Protein AF-A0A328Z1I6-F1 (afdb_monomer_lite)

Sequence (70 aa):
MKKVFCVVVGALAGVVLATLLASGFNHWYTERHVRSDDDSNILVGYYLFGFFPAGLLAGGYAGYRIARRR

Secondary structure (DSSP, 8-state):
-HHHHHHHHHHHHHHHHHHHHHHHHHHHHHHHH--SHHHHHHHHHIIIIIIHHHHHHHHHHHHHHHHHH-

Foldseek 3Di:
DQLVVLLVVLLVVLQVVLVVVLVVVCVVCCVPPDPDVVVVVVSVVCSPPPSNVRSNVRSSVVSNVVSVVD

pLDDT: mean 92.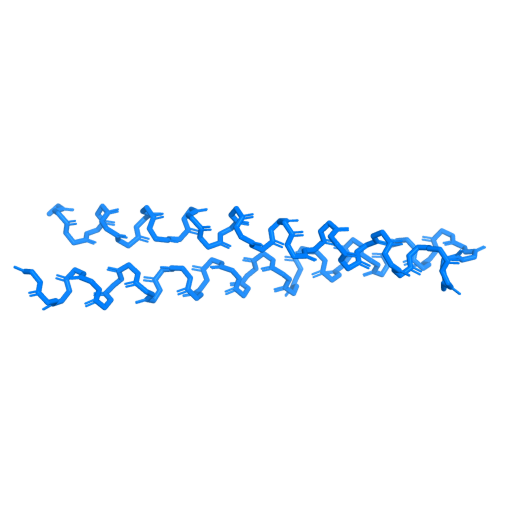37, std 4.94, range [68.75, 97.31]

Radius of gyration: 15.19 Å; chains: 1; bounding box: 35×12×44 Å

Structure (mmCIF, N/CA/C/O backbone):
data_AF-A0A328Z1I6-F1
#
_entry.id   AF-A0A328Z1I6-F1
#
loop_
_atom_site.group_PDB
_atom_site.id
_atom_site.type_symbol
_atom_site.label_atom_id
_atom_site.label_alt_id
_atom_site.label_comp_id
_atom_site.label_asym_id
_atom_site.label_entity_id
_atom_site.label_seq_id
_atom_site.pdbx_PDB_ins_code
_atom_site.Cartn_x
_atom_site.Cartn_y
_atom_site.Cartn_z
_atom_site.occupancy
_atom_site.B_iso_or_equiv
_atom_site.auth_seq_id
_atom_site.auth_comp_id
_atom_site.auth_asym_id
_atom_site.auth_atom_id
_atom_site.pdbx_PDB_model_num
ATOM 1 N N . MET A 1 1 ? -18.173 4.619 17.923 1.00 68.75 1 MET A N 1
ATOM 2 C CA . MET A 1 1 ? -17.134 5.518 17.362 1.00 68.75 1 MET A CA 1
ATOM 3 C C . MET A 1 1 ? -15.704 5.000 17.542 1.00 68.75 1 MET A C 1
ATOM 5 O O . MET A 1 1 ? -14.993 4.928 16.553 1.00 68.75 1 MET A O 1
ATOM 9 N N . LYS A 1 2 ? -15.281 4.562 18.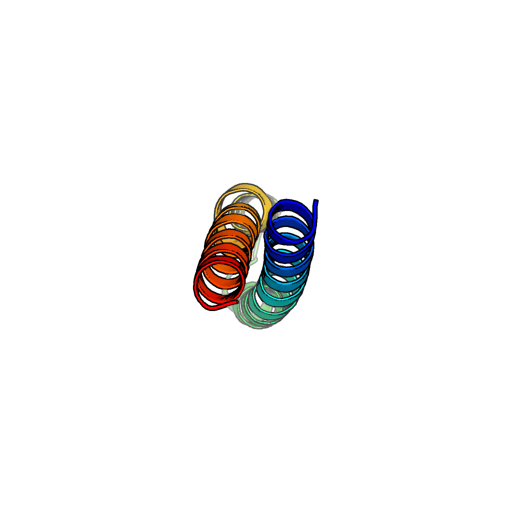742 1.00 83.00 2 LYS A N 1
ATOM 10 C CA . LYS A 1 2 ? -13.893 4.107 19.001 1.00 83.00 2 LYS A CA 1
ATOM 11 C C . LYS A 1 2 ? -13.387 3.001 18.053 1.00 83.00 2 LYS A C 1
ATOM 13 O O . LYS A 1 2 ? -12.254 3.064 17.596 1.00 83.00 2 LYS A O 1
ATOM 18 N N . LYS A 1 3 ? -14.240 2.029 17.699 1.00 88.06 3 LYS A N 1
ATOM 19 C CA . LYS A 1 3 ? -13.870 0.926 16.790 1.00 88.06 3 LYS A CA 1
ATOM 20 C C . LYS A 1 3 ? -13.589 1.397 15.362 1.00 88.06 3 LYS A C 1
ATOM 22 O O . LYS A 1 3 ? -12.579 1.016 14.789 1.00 88.06 3 LYS A O 1
ATOM 27 N N . VAL A 1 4 ? -14.455 2.261 14.827 1.00 92.38 4 VAL A N 1
ATOM 28 C CA . VAL A 1 4 ? -14.284 2.859 13.493 1.00 92.38 4 VAL A CA 1
ATOM 29 C C . VAL A 1 4 ? -12.997 3.679 13.453 1.00 92.38 4 VAL A C 1
ATOM 31 O O . VAL A 1 4 ? -12.205 3.514 12.536 1.00 92.38 4 VAL A O 1
ATOM 34 N N . PHE A 1 5 ? -12.730 4.469 14.497 1.00 93.94 5 PHE A N 1
ATOM 35 C CA . PHE A 1 5 ? -11.492 5.241 14.604 1.00 93.94 5 PHE A CA 1
ATOM 36 C C . PHE A 1 5 ? -10.238 4.352 14.567 1.00 93.94 5 PHE A C 1
ATOM 38 O O . PHE A 1 5 ? -9.322 4.624 13.801 1.00 93.94 5 PHE A O 1
ATOM 45 N N . CYS A 1 6 ? -10.210 3.248 15.321 1.00 93.94 6 CYS A N 1
ATOM 46 C CA . CYS A 1 6 ? -9.089 2.305 15.285 1.00 93.94 6 CYS A CA 1
ATOM 47 C C . CYS A 1 6 ? -8.887 1.658 13.906 1.00 93.94 6 CYS A C 1
ATOM 49 O O . CYS A 1 6 ? -7.745 1.468 13.495 1.00 93.94 6 CYS A O 1
ATOM 51 N N . VAL A 1 7 ? -9.967 1.331 13.188 1.00 95.31 7 VAL A N 1
ATOM 52 C CA . VAL A 1 7 ? -9.881 0.784 11.823 1.00 95.31 7 VAL A CA 1
ATOM 53 C C . VAL A 1 7 ? -9.324 1.826 10.856 1.00 95.31 7 VAL A C 1
ATOM 55 O O . VAL A 1 7 ? -8.422 1.507 10.090 1.00 95.31 7 VAL A O 1
ATOM 58 N N . VAL A 1 8 ? -9.807 3.070 10.924 1.00 95.94 8 VAL A N 1
ATOM 59 C CA . VAL A 1 8 ? -9.341 4.172 10.066 1.00 95.94 8 VAL A CA 1
ATOM 60 C C . VAL A 1 8 ? -7.864 4.473 10.320 1.00 95.94 8 VAL A C 1
ATOM 62 O O . VAL A 1 8 ? -7.082 4.521 9.378 1.00 95.94 8 VAL A O 1
ATOM 65 N N . VAL A 1 9 ? -7.452 4.606 11.584 1.00 96.44 9 VAL A N 1
ATOM 66 C CA . VAL A 1 9 ? -6.041 4.836 11.939 1.00 96.44 9 VAL A CA 1
ATOM 67 C C . VAL A 1 9 ? -5.169 3.659 11.506 1.00 96.44 9 VAL A C 1
ATOM 69 O O . VAL A 1 9 ? -4.087 3.872 10.966 1.00 96.44 9 VAL A O 1
ATOM 72 N N . GLY A 1 10 ? -5.644 2.423 11.686 1.00 96.81 10 GLY A N 1
ATOM 73 C CA . GLY A 1 10 ? -4.950 1.231 11.205 1.00 96.81 10 GLY A CA 1
ATOM 74 C C . GLY A 1 10 ? -4.769 1.239 9.688 1.00 96.81 10 GLY A C 1
ATOM 75 O O . GLY A 1 10 ? -3.665 1.003 9.209 1.00 96.81 10 GLY A O 1
ATOM 76 N N . ALA A 1 11 ? -5.820 1.563 8.933 1.00 96.81 11 ALA A N 1
ATOM 77 C CA . ALA A 1 11 ? -5.771 1.665 7.477 1.00 96.81 11 ALA A CA 1
ATOM 78 C C . ALA A 1 11 ? -4.773 2.737 7.015 1.00 96.81 11 ALA A C 1
ATOM 80 O O . ALA A 1 11 ? -3.939 2.459 6.158 1.00 96.81 11 ALA A O 1
ATOM 81 N N . LEU A 1 12 ? -4.794 3.924 7.631 1.00 97.06 12 LEU A N 1
ATOM 82 C CA . LEU A 1 12 ? -3.841 4.998 7.333 1.00 97.06 12 LEU A CA 1
ATOM 83 C C . LEU A 1 12 ? -2.397 4.581 7.636 1.00 97.06 12 LEU A C 1
ATOM 85 O O . LEU A 1 12 ? -1.515 4.782 6.805 1.00 97.06 12 LEU A O 1
ATOM 89 N N . ALA A 1 13 ? -2.153 3.946 8.785 1.00 96.94 13 ALA A N 1
ATOM 90 C CA . ALA A 1 13 ? -0.832 3.419 9.126 1.00 96.94 13 ALA A CA 1
ATOM 91 C C . ALA A 1 13 ? -0.367 2.340 8.131 1.00 96.94 13 ALA A C 1
ATOM 93 O O . ALA A 1 13 ? 0.801 2.311 7.747 1.00 96.94 13 ALA A O 1
ATOM 94 N N . GLY A 1 14 ? -1.285 1.484 7.675 1.00 97.31 14 GLY A N 1
ATOM 95 C CA . GLY A 1 14 ? -1.018 0.479 6.650 1.00 97.31 14 GLY A CA 1
ATOM 96 C C . GLY A 1 14 ? -0.650 1.084 5.295 1.00 97.31 14 GLY A C 1
ATOM 97 O O . GLY A 1 14 ? 0.276 0.597 4.652 1.00 97.31 14 GLY A O 1
ATOM 98 N N . VAL A 1 15 ? -1.307 2.176 4.889 1.00 96.19 15 VAL A N 1
ATOM 99 C CA . VAL A 1 15 ? -0.940 2.929 3.677 1.00 96.19 15 VAL A CA 1
ATOM 100 C C . VAL A 1 15 ? 0.455 3.533 3.815 1.00 96.19 15 VAL A C 1
ATOM 102 O O . VAL A 1 15 ? 1.269 3.369 2.914 1.00 96.19 15 VAL A O 1
ATOM 105 N N . VAL A 1 16 ? 0.777 4.162 4.951 1.00 96.44 16 VAL A N 1
ATOM 106 C CA . VAL A 1 16 ? 2.124 4.710 5.196 1.00 96.44 16 VAL A CA 1
ATOM 107 C C . VAL A 1 16 ? 3.190 3.616 5.096 1.00 96.44 16 VAL A C 1
ATOM 109 O O . VAL A 1 16 ? 4.207 3.806 4.429 1.00 96.44 16 VAL A O 1
ATOM 112 N N . LEU A 1 17 ? 2.950 2.450 5.704 1.00 95.75 17 LEU A N 1
ATOM 113 C CA . LEU A 1 17 ? 3.870 1.317 5.617 1.00 95.75 17 LEU A CA 1
ATOM 114 C C . LEU A 1 17 ? 4.017 0.809 4.176 1.00 95.75 17 LEU A C 1
ATOM 116 O O . LEU A 1 17 ? 5.133 0.541 3.733 1.00 95.75 17 LEU A O 1
ATOM 120 N N . ALA A 1 18 ? 2.914 0.708 3.434 1.00 95.88 18 ALA A N 1
ATOM 121 C CA . ALA A 1 18 ? 2.946 0.323 2.031 1.00 95.88 18 ALA A CA 1
ATOM 122 C C . ALA A 1 18 ? 3.753 1.310 1.181 1.00 95.88 18 ALA A C 1
ATOM 124 O O . ALA A 1 18 ? 4.557 0.863 0.372 1.00 95.88 18 ALA A O 1
ATOM 125 N N . THR A 1 19 ? 3.621 2.620 1.406 1.00 94.81 19 THR A N 1
ATOM 126 C CA . THR A 1 19 ? 4.432 3.648 0.732 1.00 94.81 19 THR A CA 1
ATOM 127 C C . THR A 1 19 ? 5.927 3.454 0.998 1.00 94.81 19 THR A C 1
ATOM 129 O O . THR A 1 19 ? 6.735 3.536 0.073 1.00 94.81 19 THR A O 1
ATOM 132 N N . LEU A 1 20 ? 6.317 3.151 2.242 1.00 95.31 20 LEU A N 1
ATOM 133 C CA . LEU A 1 20 ? 7.719 2.894 2.595 1.00 95.31 20 LEU A CA 1
ATOM 134 C C . LEU A 1 20 ? 8.267 1.643 1.897 1.00 95.31 20 LEU A C 1
ATOM 136 O O . LEU A 1 20 ? 9.342 1.690 1.299 1.00 95.31 20 LEU A O 1
ATOM 140 N N . LEU A 1 21 ? 7.514 0.539 1.932 1.00 94.12 21 LEU A N 1
ATOM 141 C CA . LEU A 1 21 ? 7.888 -0.705 1.254 1.00 94.12 21 LEU A CA 1
ATOM 142 C C . LEU A 1 21 ? 7.991 -0.510 -0.258 1.00 94.12 21 LEU A C 1
ATOM 144 O O . LEU A 1 21 ? 8.942 -0.971 -0.884 1.00 94.12 21 LEU A O 1
ATOM 148 N N . ALA A 1 22 ? 7.031 0.204 -0.833 1.00 93.88 22 ALA A N 1
ATOM 149 C CA . ALA A 1 22 ? 6.982 0.468 -2.255 1.00 93.88 22 ALA A CA 1
ATOM 150 C C . ALA A 1 22 ? 8.101 1.419 -2.702 1.00 93.88 22 ALA A C 1
ATOM 152 O O . ALA A 1 22 ? 8.625 1.255 -3.796 1.00 93.88 22 ALA A O 1
ATOM 153 N N . SER A 1 23 ? 8.519 2.370 -1.858 1.00 92.75 23 SER A N 1
ATOM 154 C CA . SER A 1 23 ? 9.701 3.209 -2.102 1.00 92.75 23 SER A CA 1
ATOM 155 C C . SER A 1 23 ? 10.985 2.373 -2.139 1.00 92.75 23 SER A C 1
ATOM 157 O O . SER A 1 23 ? 11.757 2.468 -3.092 1.00 92.75 23 SER A O 1
ATOM 159 N N . GLY A 1 24 ? 11.173 1.477 -1.161 1.00 92.38 24 GLY A N 1
ATOM 160 C CA . GLY A 1 24 ? 12.311 0.553 -1.147 1.00 92.38 24 GLY A CA 1
ATOM 161 C C . GLY A 1 24 ? 12.324 -0.388 -2.356 1.00 92.38 24 GLY A C 1
ATOM 162 O O . GLY A 1 24 ? 13.362 -0.569 -2.992 1.00 92.38 24 GLY A O 1
ATOM 163 N N . PHE A 1 25 ? 11.161 -0.938 -2.716 1.00 92.19 25 PHE A N 1
ATOM 164 C CA . PHE A 1 25 ? 11.002 -1.748 -3.922 1.00 92.19 25 PHE A CA 1
ATOM 165 C C . PHE A 1 25 ? 11.306 -0.947 -5.192 1.00 92.19 25 PHE A C 1
ATOM 167 O O . PHE A 1 25 ? 12.041 -1.435 -6.042 1.00 92.19 25 PHE A O 1
ATOM 174 N N . ASN A 1 26 ? 10.781 0.275 -5.312 1.00 92.50 26 ASN A N 1
ATOM 175 C CA . ASN A 1 26 ? 11.007 1.132 -6.471 1.00 92.50 26 ASN A CA 1
ATOM 176 C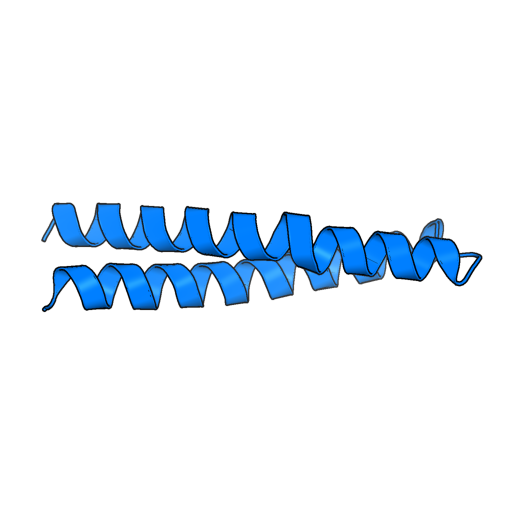 C . ASN A 1 26 ? 12.497 1.448 -6.631 1.00 92.50 26 ASN A C 1
ATOM 178 O O . ASN A 1 26 ? 13.036 1.229 -7.709 1.00 92.50 26 ASN A O 1
ATOM 182 N N . HIS A 1 27 ? 13.182 1.863 -5.563 1.00 91.31 27 HIS A N 1
ATOM 183 C CA . HIS A 1 27 ? 14.618 2.140 -5.609 1.00 91.31 27 HIS A CA 1
ATOM 184 C C . HIS A 1 27 ? 15.414 0.930 -6.125 1.00 91.31 27 HIS A C 1
ATOM 186 O O . HIS A 1 27 ? 16.175 1.046 -7.081 1.00 91.31 27 HIS A O 1
ATOM 192 N N . TRP A 1 28 ? 15.153 -0.255 -5.567 1.00 92.56 28 TRP A N 1
ATOM 193 C CA . TRP A 1 28 ? 15.799 -1.498 -5.990 1.00 92.56 28 TRP A CA 1
ATOM 194 C C . TRP A 1 28 ? 15.454 -1.921 -7.429 1.00 92.56 28 TRP A C 1
ATOM 196 O O . TRP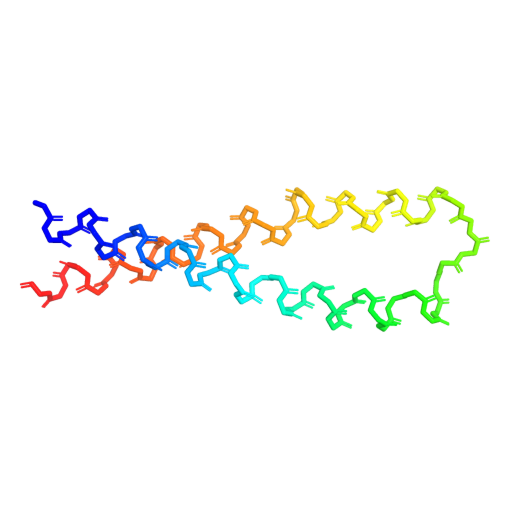 A 1 28 ? 16.307 -2.436 -8.154 1.00 92.56 28 TRP A O 1
ATOM 206 N N . TYR A 1 29 ? 14.195 -1.750 -7.839 1.00 89.25 29 TYR A N 1
ATOM 207 C CA . TYR A 1 29 ? 13.705 -2.191 -9.143 1.00 89.25 29 TYR A CA 1
ATOM 208 C C . TYR A 1 29 ? 14.183 -1.266 -10.262 1.00 89.25 29 TYR A C 1
ATOM 210 O O . TYR A 1 29 ? 14.653 -1.750 -11.294 1.00 89.25 29 TYR A O 1
ATOM 218 N N . THR A 1 30 ? 14.116 0.047 -10.036 1.00 90.69 30 THR A N 1
ATOM 219 C CA . THR A 1 30 ? 14.504 1.085 -10.995 1.00 90.69 30 THR A CA 1
ATOM 220 C C . THR A 1 30 ? 15.967 0.960 -11.397 1.00 90.69 30 THR A C 1
ATOM 222 O O . THR A 1 30 ? 16.267 0.987 -12.585 1.00 90.69 30 THR A O 1
ATOM 225 N N . GLU A 1 31 ? 16.869 0.694 -10.451 1.00 88.75 31 GLU A N 1
ATOM 226 C CA . GLU A 1 31 ? 18.298 0.506 -10.748 1.00 88.75 31 GLU A CA 1
ATOM 227 C C . GLU A 1 31 ? 18.603 -0.706 -11.644 1.00 88.75 31 GLU A C 1
ATOM 229 O O . GLU A 1 31 ? 19.664 -0.770 -12.262 1.00 88.75 31 GLU A O 1
ATOM 234 N N . ARG A 1 32 ? 17.705 -1.696 -11.704 1.00 88.69 32 ARG A N 1
ATOM 235 C CA . ARG A 1 32 ? 17.986 -3.002 -12.323 1.00 88.69 32 ARG A CA 1
ATOM 236 C C . ARG A 1 32 ? 17.170 -3.280 -13.581 1.00 88.69 32 ARG A C 1
ATOM 238 O O . ARG A 1 32 ? 17.658 -3.978 -14.471 1.00 88.69 32 ARG A O 1
ATOM 245 N N . HIS A 1 33 ? 15.942 -2.774 -13.646 1.00 86.81 33 HIS A N 1
ATOM 246 C CA . HIS A 1 33 ? 14.947 -3.239 -14.613 1.00 86.81 33 HIS A CA 1
ATOM 247 C C . HIS A 1 33 ? 14.286 -2.123 -15.424 1.00 86.81 33 HIS A C 1
ATOM 249 O O . HIS A 1 33 ? 13.778 -2.421 -16.498 1.00 86.81 33 HIS A O 1
ATOM 255 N N . VAL A 1 34 ? 14.310 -0.863 -14.975 1.00 87.44 34 VAL A N 1
ATOM 256 C CA . VAL A 1 34 ? 13.663 0.232 -15.715 1.00 87.44 34 VAL A CA 1
ATOM 257 C C . VAL A 1 34 ? 14.574 0.694 -16.841 1.00 87.44 34 VAL A C 1
ATOM 259 O O . VAL A 1 34 ? 15.644 1.251 -16.603 1.00 87.44 34 VAL A O 1
ATOM 262 N N . ARG A 1 35 ? 14.158 0.434 -18.082 1.00 89.06 35 ARG A N 1
ATOM 263 C CA . ARG A 1 35 ? 14.883 0.849 -19.295 1.00 89.06 35 ARG A CA 1
ATOM 264 C C . ARG A 1 35 ? 14.010 1.661 -20.245 1.00 89.06 35 ARG A C 1
ATOM 266 O O . ARG A 1 35 ? 14.534 2.247 -21.188 1.00 89.06 35 ARG A O 1
ATOM 273 N N . SER A 1 36 ? 12.704 1.682 -20.002 1.00 90.00 36 SER A N 1
ATOM 274 C CA . SER A 1 36 ? 11.705 2.350 -20.826 1.00 90.00 36 SER A CA 1
ATOM 275 C C . SER A 1 36 ? 10.607 3.000 -19.977 1.00 90.00 36 SER A C 1
ATOM 277 O O . SER A 1 36 ? 10.434 2.688 -18.794 1.00 90.00 36 SER A O 1
ATOM 279 N N . ASP A 1 37 ? 9.838 3.892 -20.601 1.00 87.94 37 ASP A N 1
ATOM 280 C CA . ASP A 1 37 ? 8.677 4.526 -19.968 1.00 87.94 37 ASP A CA 1
ATOM 281 C C . ASP A 1 37 ? 7.578 3.503 -19.631 1.00 87.94 37 ASP A C 1
ATOM 283 O O . ASP A 1 37 ? 6.890 3.640 -18.617 1.00 87.94 37 ASP A O 1
ATOM 287 N N . ASP A 1 38 ? 7.461 2.425 -20.413 1.00 91.25 38 ASP A N 1
ATOM 288 C CA . ASP A 1 38 ? 6.521 1.334 -20.138 1.00 91.25 38 ASP A CA 1
ATOM 289 C C . ASP A 1 38 ? 6.846 0.613 -18.822 1.00 91.25 38 ASP A C 1
ATOM 291 O O . ASP A 1 38 ? 5.942 0.343 -18.027 1.00 91.25 38 ASP A O 1
ATOM 295 N N . ASP A 1 39 ? 8.129 0.385 -18.522 1.00 88.62 39 ASP A N 1
ATOM 296 C CA . ASP A 1 39 ? 8.553 -0.217 -17.248 1.00 88.62 39 ASP A CA 1
ATOM 297 C C . ASP A 1 39 ? 8.178 0.677 -16.055 1.00 88.62 39 ASP A C 1
ATOM 299 O O . ASP A 1 39 ? 7.778 0.198 -14.987 1.00 88.62 39 ASP A O 1
ATOM 303 N N . SER A 1 40 ? 8.263 1.995 -16.249 1.00 88.00 40 SER A N 1
ATOM 304 C CA . SER A 1 40 ? 7.883 2.986 -15.240 1.00 88.00 40 SER A CA 1
ATOM 305 C C . SER A 1 40 ? 6.371 2.989 -15.002 1.00 88.00 40 SER A C 1
ATOM 307 O O . SER A 1 40 ? 5.923 3.027 -13.853 1.00 88.00 40 SER A O 1
ATOM 309 N N . ASN A 1 41 ? 5.570 2.861 -16.064 1.00 91.44 41 ASN A N 1
ATOM 310 C CA . ASN A 1 41 ? 4.115 2.729 -15.961 1.00 91.44 41 ASN A CA 1
ATOM 311 C C . ASN A 1 41 ? 3.705 1.451 -15.215 1.00 91.44 41 ASN A C 1
ATOM 313 O O . ASN A 1 41 ? 2.788 1.482 -14.388 1.00 91.44 41 ASN A O 1
ATOM 317 N N . ILE A 1 42 ? 4.411 0.339 -15.440 1.00 90.44 42 ILE A N 1
ATOM 318 C CA . ILE A 1 42 ? 4.193 -0.918 -14.707 1.00 90.44 42 ILE A CA 1
ATOM 319 C C . ILE A 1 42 ? 4.482 -0.733 -13.209 1.00 90.44 42 ILE A C 1
ATOM 321 O O . ILE A 1 42 ? 3.689 -1.161 -12.367 1.00 90.44 42 ILE A O 1
ATOM 325 N N . LEU A 1 43 ? 5.573 -0.047 -12.861 1.00 90.50 43 LEU A N 1
ATOM 326 C CA . LEU A 1 43 ? 5.927 0.294 -11.478 1.00 90.50 43 LEU A CA 1
ATOM 327 C C . LEU A 1 43 ? 4.841 1.120 -10.779 1.00 90.50 43 LEU A C 1
ATOM 329 O O . LEU A 1 43 ? 4.470 0.823 -9.639 1.00 90.50 43 LEU A O 1
ATOM 333 N N . VAL A 1 44 ? 4.299 2.128 -11.465 1.00 90.88 44 VAL A N 1
ATOM 334 C CA . VAL A 1 44 ? 3.162 2.917 -10.967 1.00 90.88 44 VAL A CA 1
ATOM 335 C C . VAL A 1 44 ? 1.930 2.026 -10.784 1.00 90.88 44 VAL A C 1
ATOM 337 O O . VAL A 1 44 ? 1.244 2.126 -9.765 1.00 90.88 44 VAL A O 1
ATOM 340 N N . GLY A 1 45 ? 1.690 1.093 -11.710 1.00 93.31 45 GLY A N 1
ATOM 341 C CA . GLY A 1 45 ? 0.642 0.080 -11.596 1.00 93.31 45 GLY A CA 1
ATOM 342 C C . GLY A 1 45 ? 0.772 -0.772 -10.329 1.00 93.31 45 GLY A C 1
ATOM 343 O O . GLY A 1 45 ? -0.198 -0.918 -9.581 1.00 93.31 45 GLY A O 1
ATOM 344 N N . TYR A 1 46 ? 1.973 -1.269 -10.016 1.00 92.00 46 TYR A N 1
ATOM 345 C CA . TYR A 1 46 ? 2.222 -1.999 -8.767 1.00 92.00 46 TYR A CA 1
ATOM 346 C C . TYR A 1 46 ? 1.969 -1.143 -7.525 1.00 92.00 46 TYR A C 1
ATOM 348 O O . TYR A 1 46 ? 1.471 -1.651 -6.517 1.00 92.00 46 TYR A O 1
ATOM 356 N N . TYR A 1 47 ? 2.267 0.152 -7.590 1.00 90.88 47 TYR A N 1
ATOM 357 C CA . TYR A 1 47 ? 2.010 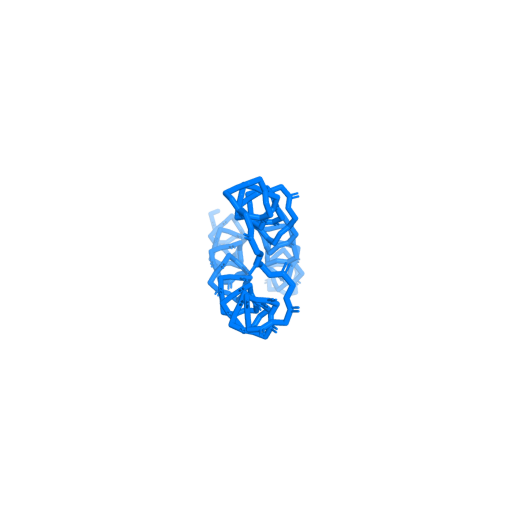1.087 -6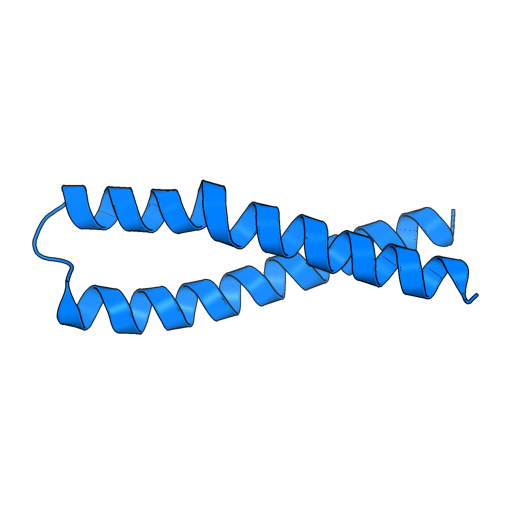.498 1.00 90.88 47 TYR A CA 1
ATOM 358 C C . TYR A 1 47 ? 0.507 1.239 -6.224 1.00 90.88 47 TYR A C 1
ATOM 360 O O . TYR A 1 47 ? 0.050 1.037 -5.095 1.00 90.88 47 TYR A O 1
ATOM 368 N N . LEU A 1 48 ? -0.264 1.544 -7.273 1.00 91.88 48 LEU A N 1
ATOM 369 C CA . LEU A 1 48 ? -1.689 1.863 -7.181 1.00 91.88 48 LEU A CA 1
ATOM 370 C C . LEU A 1 48 ? -2.562 0.636 -6.917 1.00 91.88 48 LEU A C 1
ATOM 372 O O . LEU A 1 48 ? -3.524 0.727 -6.155 1.00 91.88 48 LEU A O 1
ATOM 376 N N . PHE A 1 49 ? -2.235 -0.503 -7.528 1.00 94.38 49 PHE A N 1
ATOM 377 C CA . PHE A 1 49 ? -3.076 -1.703 -7.480 1.00 94.38 49 PHE A CA 1
ATOM 378 C C . PHE A 1 49 ? -2.515 -2.817 -6.592 1.00 94.38 49 PHE A C 1
ATOM 380 O O . PHE A 1 49 ? -3.256 -3.721 -6.214 1.00 94.38 49 PHE A O 1
ATOM 387 N N . GLY A 1 50 ? -1.234 -2.754 -6.224 1.00 93.88 50 GLY A N 1
ATOM 388 C CA . GLY A 1 50 ? -0.591 -3.725 -5.340 1.00 93.88 50 GLY A CA 1
ATOM 389 C C . GLY A 1 50 ? -0.407 -3.177 -3.931 1.00 93.88 50 GLY A C 1
ATOM 390 O O . GLY A 1 50 ? -1.136 -3.543 -3.008 1.00 93.88 50 GLY A O 1
ATOM 391 N N . PHE A 1 51 ? 0.571 -2.287 -3.762 1.00 93.06 51 PHE A N 1
ATOM 392 C CA . PHE A 1 51 ? 1.009 -1.827 -2.444 1.00 93.06 51 PHE A CA 1
ATOM 393 C C . PHE A 1 51 ? -0.090 -1.089 -1.677 1.00 93.06 51 PHE A C 1
ATOM 395 O O . PHE A 1 51 ? -0.350 -1.423 -0.521 1.00 93.06 51 PHE A O 1
ATOM 402 N N . PHE A 1 52 ? -0.765 -0.119 -2.299 1.00 93.94 52 PHE A N 1
ATOM 403 C CA . PHE A 1 52 ? -1.777 0.692 -1.614 1.00 93.94 52 PHE A CA 1
ATOM 404 C C . PHE A 1 52 ? -2.993 -0.115 -1.138 1.00 93.94 52 PHE A C 1
ATOM 406 O O . PHE A 1 52 ? -3.306 -0.040 0.056 1.00 93.94 52 PHE A O 1
ATOM 413 N N . PRO A 1 53 ? -3.657 -0.929 -1.983 1.00 96.06 53 PRO A N 1
ATOM 414 C CA . PRO A 1 53 ? -4.776 -1.752 -1.537 1.00 96.06 53 PRO A CA 1
ATOM 415 C C . PRO A 1 53 ? -4.352 -2.767 -0.475 1.00 96.06 53 PRO A C 1
ATOM 417 O O . PRO A 1 53 ? -5.043 -2.922 0.533 1.00 96.06 53 PRO A O 1
ATOM 420 N N . ALA A 1 54 ? -3.193 -3.414 -0.649 1.00 96.12 54 ALA A N 1
ATOM 421 C CA . ALA A 1 54 ? -2.679 -4.379 0.319 1.00 96.12 54 ALA A CA 1
ATOM 422 C C . ALA A 1 54 ? -2.398 -3.726 1.681 1.00 96.12 54 ALA A C 1
ATOM 424 O O . ALA A 1 54 ? -2.820 -4.250 2.713 1.00 96.12 54 ALA A O 1
ATOM 425 N N . GLY A 1 55 ? -1.747 -2.559 1.691 1.00 96.75 55 GLY A N 1
ATOM 426 C CA . GLY A 1 55 ? -1.477 -1.784 2.900 1.00 96.75 55 GLY A CA 1
ATOM 427 C C . GLY A 1 55 ? -2.750 -1.340 3.607 1.00 96.75 55 GLY A C 1
ATOM 428 O O . GLY A 1 55 ? -2.885 -1.532 4.816 1.00 96.75 55 GLY A O 1
ATOM 429 N N . LEU A 1 56 ? -3.713 -0.806 2.856 1.00 96.19 56 LEU A N 1
ATOM 430 C CA . LEU A 1 56 ? -4.991 -0.345 3.392 1.00 96.19 56 LEU A CA 1
ATOM 431 C C . LEU A 1 56 ? -5.780 -1.492 4.039 1.00 96.19 56 LEU A C 1
ATOM 433 O O . LEU A 1 56 ? -6.272 -1.346 5.161 1.00 96.19 56 LEU A O 1
ATOM 437 N N . LEU A 1 57 ? -5.857 -2.649 3.375 1.00 97.19 57 LEU A N 1
ATOM 438 C CA . LEU A 1 57 ? -6.541 -3.834 3.896 1.00 97.19 57 LEU A CA 1
ATOM 439 C C . LEU A 1 57 ? -5.819 -4.424 5.111 1.00 97.19 57 LEU A C 1
ATOM 441 O O . LEU A 1 57 ? -6.459 -4.693 6.128 1.00 97.19 57 LEU A O 1
ATOM 445 N N . ALA A 1 58 ? -4.496 -4.592 5.040 1.00 97.00 58 ALA A N 1
ATOM 446 C CA . ALA A 1 58 ? -3.702 -5.140 6.138 1.00 97.00 58 ALA A CA 1
ATOM 447 C C . ALA A 1 58 ? -3.753 -4.234 7.377 1.00 97.00 58 ALA A C 1
ATOM 449 O O . ALA A 1 58 ? -3.993 -4.705 8.492 1.00 97.00 58 ALA A O 1
ATOM 450 N N . GLY A 1 59 ? -3.597 -2.924 7.179 1.00 96.75 59 GLY A N 1
ATOM 451 C CA . GLY A 1 59 ? -3.690 -1.921 8.232 1.00 96.75 59 GLY A CA 1
ATOM 452 C C . GLY A 1 59 ? -5.089 -1.836 8.838 1.00 96.75 59 GLY A C 1
ATOM 453 O O . GLY A 1 59 ? -5.241 -1.858 10.062 1.00 96.75 59 GLY A O 1
ATOM 454 N N . GLY A 1 60 ? -6.130 -1.811 8.001 1.00 96.50 60 GLY A N 1
ATOM 455 C CA . GLY A 1 60 ? -7.522 -1.814 8.451 1.00 96.50 60 GLY A CA 1
ATOM 456 C C . GLY A 1 60 ? -7.869 -3.077 9.243 1.00 96.50 60 GLY A C 1
ATOM 457 O O . GLY A 1 60 ? -8.490 -2.996 10.306 1.00 96.50 60 GLY A O 1
ATOM 458 N N . TYR A 1 61 ? -7.398 -4.241 8.788 1.00 96.81 61 TYR A N 1
ATOM 459 C CA . TYR A 1 61 ? -7.556 -5.511 9.494 1.00 96.81 61 TYR A CA 1
ATOM 460 C C . TYR A 1 61 ? -6.826 -5.516 10.845 1.00 96.81 61 TYR A C 1
ATOM 462 O O . TYR A 1 61 ? -7.404 -5.925 11.856 1.00 96.81 61 TYR A O 1
ATOM 470 N N . ALA A 1 62 ? -5.591 -5.012 10.907 1.00 95.44 62 ALA A N 1
ATOM 471 C CA . ALA A 1 62 ? -4.858 -4.865 12.162 1.00 95.44 62 ALA A CA 1
ATOM 472 C C . ALA A 1 62 ? -5.593 -3.927 13.137 1.00 95.44 62 ALA A C 1
ATOM 474 O O . ALA A 1 62 ? -5.811 -4.283 14.300 1.00 95.44 62 ALA A O 1
ATOM 475 N N . GLY A 1 63 ? -6.064 -2.775 12.649 1.00 94.69 63 GLY A N 1
ATOM 476 C CA . GLY A 1 63 ? -6.880 -1.830 13.413 1.00 94.69 63 GLY A CA 1
ATOM 477 C C . GLY A 1 63 ? -8.169 -2.462 13.944 1.00 94.69 63 GLY A C 1
ATOM 478 O O . GLY A 1 63 ? -8.505 -2.300 15.119 1.00 94.69 63 GLY A O 1
ATOM 479 N N . TYR A 1 64 ? -8.850 -3.269 13.124 1.00 95.94 64 TYR A N 1
ATOM 480 C CA . TYR A 1 64 ? -10.024 -4.042 13.530 1.00 95.94 64 TYR A CA 1
ATOM 481 C C . TYR A 1 64 ? -9.700 -5.058 14.635 1.00 95.94 64 TYR A C 1
ATOM 483 O O . TYR A 1 64 ? -10.428 -5.155 15.627 1.00 95.94 64 TYR A O 1
ATOM 491 N N . ARG A 1 65 ? -8.591 -5.799 14.513 1.00 95.25 65 ARG A N 1
ATOM 492 C CA . ARG A 1 65 ? -8.162 -6.781 15.524 1.00 95.25 65 ARG A CA 1
ATOM 493 C C . ARG A 1 65 ? -7.857 -6.117 16.865 1.00 95.25 65 ARG A C 1
ATOM 495 O O . ARG A 1 65 ? -8.234 -6.667 17.898 1.00 95.25 65 ARG A O 1
ATOM 502 N N . ILE A 1 66 ? -7.240 -4.936 16.860 1.00 93.00 66 ILE A N 1
ATOM 503 C CA . ILE A 1 66 ? -6.998 -4.142 18.075 1.00 93.00 66 ILE A CA 1
ATOM 504 C C . ILE A 1 66 ? -8.325 -3.659 18.671 1.00 93.00 66 ILE A C 1
ATOM 506 O O . ILE A 1 66 ? -8.561 -3.827 19.865 1.00 93.00 66 ILE A O 1
ATOM 510 N N . ALA A 1 67 ? -9.218 -3.124 17.838 1.00 92.06 67 ALA A N 1
ATOM 511 C CA . ALA A 1 67 ? -10.528 -2.628 18.255 1.00 92.06 67 ALA A CA 1
ATOM 512 C C . ALA A 1 67 ? -11.466 -3.714 18.800 1.00 92.06 67 ALA A C 1
ATOM 514 O O . ALA A 1 67 ? -12.411 -3.399 19.514 1.00 92.06 67 ALA A O 1
ATOM 515 N N . ARG A 1 68 ? -11.249 -4.980 18.425 1.00 90.62 68 ARG A N 1
ATOM 516 C CA . ARG A 1 68 ? -12.004 -6.131 18.939 1.00 90.62 68 ARG A CA 1
ATOM 517 C C . ARG A 1 68 ? -11.500 -6.605 20.305 1.00 90.62 68 ARG A C 1
ATOM 519 O O . ARG A 1 68 ? -12.260 -7.234 21.030 1.00 90.62 68 ARG A O 1
ATOM 526 N N . ARG A 1 69 ? -10.230 -6.347 20.631 1.00 84.88 69 ARG A N 1
ATOM 527 C CA . ARG A 1 69 ? -9.616 -6.703 21.923 1.00 84.88 69 ARG A CA 1
ATOM 528 C C . ARG A 1 69 ? -9.874 -5.665 23.023 1.00 84.88 69 ARG A C 1
ATOM 530 O O . ARG A 1 69 ? -9.635 -5.979 24.182 1.00 84.88 69 ARG A O 1
ATOM 537 N N . ARG A 1 70 ? -10.302 -4.454 22.656 1.00 73.06 70 ARG A N 1
ATOM 538 C CA . ARG A 1 70 ? -10.678 -3.359 23.564 1.00 73.06 70 ARG A CA 1
ATOM 539 C C . ARG A 1 70 ? -12.191 -3.219 23.649 1.00 73.06 70 ARG A C 1
ATOM 541 O O . ARG A 1 70 ? -12.653 -2.797 24.725 1.00 73.06 70 ARG A O 1
#

Organism: NCBI:txid78229